Protein AF-A0A6L3YZ71-F1 (afdb_monomer)

Foldseek 3Di:
DDPVVVVVVVVVVVVVPDPDPPDQDPVLLVVLLVLLVCCVPDDPVSVVVSVVVLVVDDPSSVVSNVVNNVVVVVVVVVVVVVVVVCCVVCVVVDDD

Organism: Brucella anthropi (NCBI:txid529)

Mean predicted aligned error: 10.94 Å

Sequence (96 aa):
MSKVEALLDRLAEATAESDDYDELPPALAKEARLHVWDAHYANSDERARLDAKLAASSPEFQAAVAVTETALAEELAANNERRARVRRENPSYFKD

Radius of gyration: 19.18 Å; Cα contacts (8 Å, |Δi|>4): 31; chains: 1; bounding box: 36×40×58 Å

pLDDT: mean 80.99, std 17.36, range [41.5, 96.0]

Structure (mmCIF, N/CA/C/O backbone):
data_AF-A0A6L3YZ71-F1
#
_entry.id   AF-A0A6L3YZ71-F1
#
loop_
_atom_site.group_PDB
_atom_site.id
_atom_site.type_symbol
_atom_site.label_atom_id
_atom_site.label_alt_id
_atom_site.label_comp_id
_atom_site.label_asym_id
_atom_site.label_entity_id
_atom_site.label_seq_id
_atom_site.pdbx_PDB_ins_code
_atom_site.Cartn_x
_atom_site.Cartn_y
_atom_site.Cartn_z
_atom_site.occupancy
_atom_site.B_iso_or_equiv
_atom_site.auth_seq_id
_atom_site.auth_comp_id
_atom_site.auth_asym_id
_atom_site.auth_atom_id
_atom_site.pdbx_PDB_model_num
ATOM 1 N N . MET A 1 1 ? -3.878 11.487 34.445 1.00 49.56 1 MET A N 1
ATOM 2 C CA . MET A 1 1 ? -3.790 11.585 32.981 1.00 49.56 1 MET A CA 1
ATOM 3 C C . MET A 1 1 ? -2.937 10.455 32.452 1.00 49.56 1 MET A C 1
ATOM 5 O O . MET A 1 1 ? -1.793 10.299 32.872 1.00 49.56 1 MET A O 1
ATOM 9 N N . SER A 1 2 ? -3.539 9.625 31.610 1.00 59.72 2 SER A N 1
ATOM 10 C CA . SER A 1 2 ? -2.900 8.509 30.921 1.00 59.72 2 SER A CA 1
ATOM 11 C C . SER A 1 2 ? -1.984 9.024 29.809 1.00 59.72 2 SER A C 1
ATOM 13 O O . SER A 1 2 ? -2.272 10.025 29.160 1.00 59.72 2 SER A O 1
ATOM 15 N N . LYS A 1 3 ? -0.893 8.304 29.531 1.00 54.69 3 LYS A N 1
ATOM 16 C CA . LYS A 1 3 ? 0.021 8.592 28.411 1.00 54.69 3 LYS A CA 1
ATOM 17 C C . LYS A 1 3 ? -0.696 8.574 27.047 1.00 54.69 3 LYS A C 1
ATOM 19 O O . LYS A 1 3 ? -0.204 9.170 26.099 1.00 54.69 3 LYS A O 1
ATOM 24 N N . VAL A 1 4 ? -1.850 7.905 26.976 1.00 52.78 4 VAL A N 1
ATOM 25 C CA . VAL A 1 4 ? -2.740 7.862 25.807 1.00 52.78 4 VAL A CA 1
ATOM 26 C C . VAL A 1 4 ? -3.540 9.157 25.667 1.00 52.78 4 VAL A C 1
ATOM 28 O O . VAL A 1 4 ? -3.627 9.685 24.568 1.00 52.78 4 VAL A O 1
ATOM 31 N N . GLU A 1 5 ? -4.048 9.716 26.767 1.00 56.41 5 GLU A N 1
ATOM 32 C CA . GLU A 1 5 ? -4.778 10.995 26.754 1.00 56.41 5 GLU A CA 1
ATOM 33 C C . GLU A 1 5 ? -3.853 12.131 26.302 1.00 56.41 5 GLU A C 1
ATOM 35 O O . GLU A 1 5 ? -4.194 12.887 25.404 1.00 56.41 5 GLU A O 1
ATOM 40 N N . ALA A 1 6 ? -2.612 12.148 26.800 1.00 61.16 6 ALA A N 1
ATOM 41 C CA . ALA A 1 6 ? -1.607 13.127 26.383 1.00 61.16 6 ALA A CA 1
ATOM 42 C C . ALA A 1 6 ? -1.175 12.992 24.907 1.00 61.16 6 ALA A C 1
ATOM 44 O O . ALA A 1 6 ? -0.680 13.954 24.322 1.00 61.16 6 ALA A O 1
ATOM 45 N N . LEU A 1 7 ? -1.317 11.805 24.304 1.00 54.25 7 LEU A N 1
ATOM 46 C CA . LEU A 1 7 ? -1.068 11.608 22.873 1.00 54.25 7 LEU A CA 1
ATOM 47 C C . LEU A 1 7 ? -2.259 12.062 22.027 1.00 54.25 7 LEU A C 1
ATOM 49 O O . LEU A 1 7 ? -2.038 12.631 20.964 1.00 54.25 7 LEU A O 1
ATOM 53 N N . LEU A 1 8 ? -3.487 11.844 22.502 1.00 53.19 8 LEU A N 1
ATOM 54 C CA . LEU A 1 8 ? -4.706 12.284 21.823 1.00 53.19 8 LEU A CA 1
ATOM 55 C C . LEU A 1 8 ? -4.837 13.809 21.837 1.00 53.19 8 LEU A C 1
ATOM 57 O O . LEU A 1 8 ? -5.110 14.391 20.792 1.00 53.19 8 LEU A O 1
ATOM 61 N N . ASP A 1 9 ? -4.539 14.453 22.965 1.00 63.09 9 ASP A N 1
ATOM 62 C CA . ASP A 1 9 ? -4.554 15.916 23.065 1.00 63.09 9 ASP A CA 1
ATOM 63 C C . ASP A 1 9 ? -3.499 16.54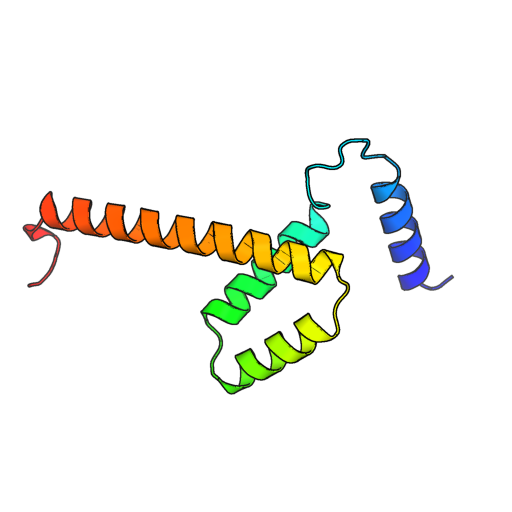6 22.148 1.00 63.09 9 ASP A C 1
ATOM 65 O O . ASP A 1 9 ? -3.783 17.502 21.435 1.00 63.09 9 ASP A O 1
ATOM 69 N N . ARG A 1 10 ? -2.302 15.949 22.066 1.00 57.34 10 ARG A N 1
ATOM 70 C CA . ARG A 1 10 ? -1.234 16.422 21.171 1.00 57.34 10 ARG A CA 1
ATOM 71 C C . ARG A 1 10 ? -1.548 16.199 19.689 1.00 57.34 10 ARG A C 1
ATOM 73 O O . ARG A 1 10 ? -1.064 16.952 18.847 1.00 57.34 10 ARG A O 1
ATOM 80 N N . LEU A 1 11 ? -2.330 15.167 19.364 1.00 53.25 11 LEU A N 1
ATOM 81 C CA . LEU A 1 11 ? -2.818 14.930 18.005 1.00 53.25 11 LEU A CA 1
ATOM 82 C C . LEU A 1 11 ? -3.888 15.965 17.630 1.00 53.25 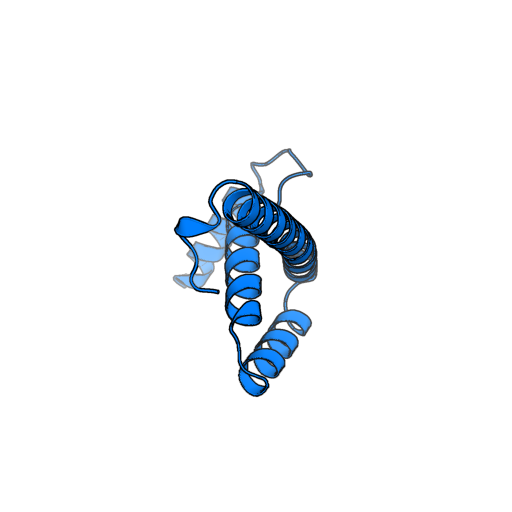11 LEU A C 1
ATOM 84 O O . LEU A 1 11 ? -3.843 16.505 16.531 1.00 53.25 11 LEU A O 1
ATOM 88 N N . ALA A 1 12 ? -4.793 16.275 18.564 1.00 56.34 12 ALA A N 1
ATOM 89 C CA . ALA A 1 12 ? -5.841 17.277 18.387 1.00 56.34 12 ALA A CA 1
ATOM 90 C C . ALA A 1 12 ? -5.267 18.695 18.215 1.00 56.34 12 ALA A C 1
ATOM 92 O O . ALA A 1 12 ? -5.734 19.456 17.367 1.00 56.34 12 ALA A O 1
ATOM 93 N N . GLU A 1 13 ? -4.211 19.029 18.961 1.00 51.94 13 GLU A N 1
ATOM 94 C CA . GLU A 1 13 ? -3.506 20.312 18.850 1.00 51.94 13 GLU A CA 1
ATOM 95 C C . GLU A 1 13 ? -2.791 20.453 17.493 1.00 51.94 13 GLU A C 1
ATOM 97 O O . GLU A 1 13 ? -2.845 21.511 16.875 1.00 51.94 13 GLU A O 1
ATOM 102 N N . ALA A 1 14 ? -2.214 19.365 16.966 1.00 51.91 14 ALA A N 1
ATOM 103 C CA . ALA A 1 14 ? -1.569 19.356 15.650 1.00 51.91 14 ALA A CA 1
ATOM 104 C C . ALA A 1 14 ? -2.562 19.453 14.474 1.00 51.91 14 ALA A C 1
ATOM 106 O O . ALA A 1 14 ? -2.195 19.929 13.403 1.00 51.91 14 ALA A O 1
ATOM 107 N N . THR A 1 15 ? -3.813 19.015 14.657 1.00 50.66 15 THR A N 1
ATOM 108 C CA . THR A 1 15 ? -4.873 19.110 13.634 1.00 50.66 15 THR A CA 1
ATOM 109 C C . THR A 1 15 ? -5.573 20.468 13.588 1.00 50.66 15 THR A C 1
ATOM 111 O O . THR A 1 15 ? -6.273 20.751 12.622 1.00 50.66 15 THR A O 1
ATOM 114 N N . ALA A 1 16 ? -5.404 21.310 14.611 1.00 50.56 16 ALA A N 1
ATOM 115 C CA . ALA A 1 16 ? -6.045 22.624 14.677 1.00 50.56 16 ALA A CA 1
ATOM 116 C C . ALA A 1 16 ? -5.281 23.725 13.909 1.00 50.56 16 ALA A C 1
ATOM 118 O O . ALA A 1 16 ? -5.831 24.803 13.703 1.00 50.56 16 ALA A O 1
ATOM 119 N N . GLU A 1 17 ? -4.038 23.465 13.478 1.00 43.53 17 GLU A N 1
ATOM 120 C CA . GLU A 1 17 ? -3.163 24.444 12.804 1.00 43.53 17 GLU A CA 1
ATOM 121 C C . GLU A 1 17 ? -3.042 24.270 11.274 1.00 43.53 17 GLU A C 1
ATOM 123 O O . GLU A 1 17 ? -2.351 25.063 10.636 1.00 43.53 17 GLU A O 1
ATOM 128 N N . SER A 1 18 ? -3.704 23.286 10.649 1.00 42.53 18 SER A N 1
ATOM 129 C CA . SER A 1 18 ? -3.652 23.108 9.186 1.00 42.53 18 SER A CA 1
ATOM 130 C C . SER A 1 18 ? -4.911 23.644 8.499 1.00 42.53 18 SER A C 1
ATOM 132 O O . SER A 1 18 ? -5.927 22.957 8.416 1.00 42.53 18 SER A O 1
ATOM 134 N N . ASP A 1 19 ? -4.819 24.866 7.980 1.00 41.50 19 ASP A N 1
ATOM 135 C CA . ASP A 1 19 ? -5.871 25.573 7.228 1.00 41.50 19 ASP A CA 1
ATOM 136 C C . ASP A 1 19 ? -5.914 25.175 5.728 1.00 41.50 19 ASP A C 1
ATOM 138 O O . ASP A 1 19 ? -6.409 25.925 4.892 1.00 41.50 19 ASP A O 1
ATOM 142 N N . ASP A 1 20 ? -5.391 23.993 5.372 1.00 41.53 20 ASP A N 1
ATOM 143 C CA . ASP A 1 20 ? -5.379 23.450 4.005 1.00 41.53 20 ASP A CA 1
ATOM 144 C C . ASP A 1 20 ? -6.074 22.081 3.993 1.00 41.53 20 ASP A C 1
ATOM 146 O O . ASP A 1 20 ? -5.569 21.090 4.519 1.00 41.53 20 ASP A O 1
ATOM 150 N N . TYR A 1 21 ? -7.267 22.032 3.404 1.00 43.69 21 TYR A N 1
ATOM 151 C CA . TYR A 1 21 ? -8.132 20.846 3.367 1.00 43.69 21 TYR A CA 1
ATOM 152 C C . TYR A 1 21 ? -7.808 19.862 2.222 1.00 43.69 21 TYR A C 1
ATOM 154 O O . TYR A 1 21 ? -8.617 18.976 1.952 1.00 43.69 21 TYR A O 1
ATOM 162 N N . ASP A 1 22 ? -6.648 19.980 1.564 1.00 53.72 22 ASP A N 1
ATOM 163 C CA . ASP A 1 22 ? -6.276 19.138 0.409 1.00 53.72 22 ASP A CA 1
ATOM 164 C C . ASP A 1 22 ? -5.168 18.102 0.690 1.00 53.72 22 ASP A C 1
ATOM 166 O O . ASP A 1 22 ? -4.974 17.181 -0.106 1.00 53.72 22 ASP A O 1
ATOM 170 N N . GLU A 1 23 ? -4.477 18.164 1.833 1.00 59.22 23 GLU A N 1
ATOM 171 C CA . GLU A 1 23 ? -3.468 17.166 2.210 1.00 59.22 23 GLU A CA 1
ATOM 172 C C . GLU A 1 23 ? -3.902 16.374 3.448 1.00 59.22 23 GLU A C 1
ATOM 174 O O . GLU A 1 23 ? -4.162 16.919 4.520 1.00 59.22 23 GLU A O 1
ATOM 179 N N . LEU A 1 24 ? -3.974 15.045 3.307 1.00 60.91 24 LEU A N 1
ATOM 180 C CA . LEU A 1 24 ? -4.180 14.140 4.438 1.00 60.91 24 LEU A CA 1
ATOM 181 C C . LEU A 1 24 ? -3.145 14.441 5.532 1.00 60.91 24 LEU A C 1
ATOM 183 O O . LEU A 1 24 ? -1.965 14.614 5.205 1.00 60.91 24 LEU A O 1
ATOM 187 N N . PRO A 1 25 ? -3.526 14.402 6.825 1.00 76.81 25 PRO A N 1
ATOM 188 C CA . PRO A 1 25 ? -2.571 14.556 7.910 1.00 76.81 25 PRO A CA 1
ATOM 189 C C . PRO A 1 25 ? -1.364 13.627 7.687 1.00 76.81 25 PRO A C 1
ATOM 191 O O . PRO A 1 25 ? -1.567 12.432 7.437 1.00 76.81 25 PRO A O 1
ATOM 194 N N . PRO A 1 26 ? -0.110 14.107 7.797 1.00 75.81 26 PRO A N 1
ATOM 195 C CA . PRO A 1 26 ? 1.073 13.320 7.434 1.00 75.81 26 PRO A CA 1
ATOM 196 C C . PRO A 1 26 ? 1.162 11.952 8.129 1.00 75.81 26 PRO A C 1
ATOM 198 O O . PRO A 1 26 ? 1.684 10.988 7.566 1.00 75.81 26 PRO A O 1
ATOM 201 N N . ALA A 1 27 ? 0.631 11.851 9.352 1.00 78.25 27 ALA A N 1
ATOM 202 C CA . ALA A 1 27 ? 0.525 10.593 10.086 1.00 78.25 27 ALA A CA 1
ATOM 203 C C . ALA A 1 27 ? -0.428 9.598 9.401 1.00 78.25 27 ALA A C 1
ATOM 205 O O . ALA A 1 27 ? -0.053 8.447 9.181 1.00 78.25 27 ALA A O 1
ATOM 206 N N . LEU A 1 28 ? -1.612 10.060 8.992 1.00 82.38 28 LEU A N 1
ATOM 207 C CA . LEU A 1 28 ? -2.633 9.251 8.326 1.00 82.38 28 LEU A CA 1
ATOM 208 C C . LEU A 1 28 ? -2.147 8.767 6.952 1.00 82.38 28 LEU A C 1
ATOM 210 O O . LEU A 1 28 ? -2.289 7.591 6.622 1.00 82.38 28 LEU A O 1
ATOM 214 N N . ALA A 1 29 ? -1.488 9.642 6.184 1.00 77.25 29 ALA A N 1
ATOM 215 C CA . ALA A 1 29 ? -0.885 9.288 4.898 1.00 77.25 29 ALA A CA 1
ATOM 216 C C . ALA A 1 29 ? 0.219 8.224 5.047 1.00 77.25 29 ALA A C 1
ATOM 218 O O . ALA A 1 29 ? 0.298 7.271 4.267 1.00 77.25 29 ALA A O 1
ATOM 219 N N . LYS A 1 30 ? 1.065 8.347 6.078 1.00 87.25 30 LYS A N 1
ATOM 220 C CA . LYS A 1 30 ? 2.109 7.358 6.375 1.00 87.25 30 LYS A CA 1
ATOM 221 C C . LYS A 1 30 ? 1.515 5.999 6.746 1.00 87.25 30 LYS A C 1
ATOM 223 O O . LYS A 1 30 ? 2.000 4.977 6.263 1.00 87.25 30 LYS A O 1
ATOM 228 N N . GLU A 1 31 ? 0.497 5.978 7.600 1.00 90.38 31 GLU A N 1
ATOM 229 C CA . GLU A 1 31 ? -0.168 4.743 8.021 1.00 90.38 31 GLU A CA 1
ATOM 230 C C . GLU A 1 31 ? -0.906 4.069 6.862 1.00 90.38 31 GLU A C 1
ATOM 232 O O . GLU A 1 31 ? -0.782 2.857 6.691 1.00 90.38 31 GLU A O 1
ATOM 237 N N . ALA A 1 32 ? -1.586 4.843 6.013 1.00 90.12 32 ALA A N 1
ATOM 238 C CA . ALA A 1 32 ? -2.217 4.330 4.802 1.00 90.12 32 ALA A CA 1
ATOM 239 C C . ALA A 1 32 ? -1.180 3.711 3.853 1.00 90.12 32 ALA A C 1
ATOM 241 O O . ALA A 1 32 ? -1.374 2.600 3.362 1.00 90.12 32 ALA A O 1
ATOM 242 N N . ARG A 1 33 ? -0.021 4.362 3.666 1.00 91.19 33 ARG A N 1
ATOM 243 C CA . ARG A 1 33 ? 1.091 3.809 2.873 1.00 91.19 33 ARG A CA 1
ATOM 244 C C . ARG A 1 33 ? 1.609 2.493 3.431 1.00 91.19 33 ARG A C 1
ATOM 246 O O . ARG A 1 33 ? 1.832 1.571 2.652 1.00 91.19 33 ARG A O 1
ATOM 253 N N . LEU A 1 34 ? 1.779 2.382 4.747 1.00 94.06 34 LEU A N 1
ATOM 254 C CA . LEU A 1 34 ? 2.172 1.118 5.374 1.00 94.06 34 LEU A CA 1
ATOM 255 C C . LEU A 1 34 ? 1.117 0.034 5.147 1.00 94.06 34 LEU A C 1
ATOM 257 O O . LEU A 1 34 ? 1.468 -1.047 4.689 1.00 94.06 34 LEU A O 1
ATOM 261 N N . HIS A 1 35 ? -0.162 0.346 5.377 1.00 95.00 35 HIS A N 1
ATOM 262 C CA . HIS A 1 35 ? -1.258 -0.596 5.157 1.00 95.00 35 HIS A CA 1
ATOM 263 C C . HIS A 1 35 ? -1.271 -1.133 3.724 1.00 95.00 35 HIS A C 1
ATOM 265 O O . HIS A 1 35 ? -1.317 -2.343 3.522 1.00 95.00 35 HIS A O 1
ATOM 271 N N . VAL A 1 36 ? -1.187 -0.248 2.728 1.00 94.19 36 VAL A N 1
ATOM 272 C CA . VAL A 1 36 ? -1.215 -0.632 1.311 1.00 94.19 36 VAL A CA 1
ATOM 273 C C . VAL A 1 36 ? -0.023 -1.523 0.947 1.00 94.19 36 VAL A C 1
ATOM 275 O O . VAL A 1 36 ? -0.196 -2.515 0.237 1.00 94.19 36 VAL A O 1
ATOM 278 N N . TRP A 1 37 ? 1.178 -1.220 1.450 1.00 93.19 37 TRP A N 1
ATOM 279 C CA . TRP A 1 37 ? 2.363 -2.050 1.209 1.00 93.19 37 TRP A CA 1
ATOM 280 C C . TRP A 1 37 ? 2.301 -3.406 1.912 1.00 93.19 37 TRP A C 1
ATOM 282 O O . TRP A 1 37 ? 2.614 -4.419 1.284 1.00 93.19 37 TRP A O 1
ATOM 292 N N . ASP A 1 38 ? 1.875 -3.435 3.175 1.00 94.56 38 ASP A N 1
ATOM 293 C CA . ASP A 1 38 ? 1.670 -4.676 3.925 1.00 94.56 38 ASP A CA 1
ATOM 294 C C . ASP A 1 38 ? 0.671 -5.561 3.193 1.00 94.56 38 ASP A C 1
ATOM 296 O O . ASP A 1 38 ? 0.914 -6.744 2.973 1.00 94.56 38 ASP A O 1
ATOM 300 N N . ALA A 1 39 ? -0.428 -4.964 2.735 1.00 93.62 39 ALA A N 1
ATOM 301 C CA . ALA A 1 39 ? -1.427 -5.668 1.974 1.00 93.62 39 ALA A CA 1
ATOM 302 C C . ALA A 1 39 ? -0.812 -6.194 0.657 1.00 93.62 39 ALA A C 1
ATOM 304 O O . ALA A 1 39 ? -1.019 -7.362 0.335 1.00 93.62 39 ALA A O 1
ATOM 305 N N . HIS A 1 40 ? -0.071 -5.380 -0.104 1.00 93.62 40 HIS A N 1
ATOM 306 C CA . HIS A 1 40 ? 0.493 -5.770 -1.405 1.00 93.62 40 HIS A CA 1
ATOM 307 C C . HIS A 1 40 ? 1.351 -7.045 -1.343 1.00 93.62 40 HIS A C 1
ATOM 309 O O . HIS A 1 40 ? 1.337 -7.837 -2.286 1.00 93.62 40 HIS A O 1
ATOM 315 N N . TYR A 1 41 ? 2.066 -7.256 -0.236 1.00 92.75 41 TYR A N 1
ATOM 316 C CA . TYR A 1 41 ? 2.915 -8.431 -0.019 1.00 92.75 41 TYR A CA 1
ATOM 317 C C . TYR A 1 41 ? 2.287 -9.508 0.881 1.00 92.75 41 TYR A C 1
ATOM 319 O O . TYR A 1 41 ? 2.915 -10.543 1.110 1.00 92.75 41 TYR A O 1
ATOM 327 N N . ALA A 1 42 ? 1.069 -9.287 1.376 1.00 93.69 42 ALA A N 1
ATOM 328 C CA . ALA A 1 42 ? 0.369 -10.212 2.256 1.00 93.69 42 ALA A CA 1
ATOM 329 C C . ALA A 1 42 ? -0.066 -11.494 1.529 1.00 93.69 42 ALA A C 1
ATOM 331 O O . ALA A 1 42 ? -0.465 -11.481 0.360 1.00 93.69 42 ALA A O 1
ATOM 332 N N . ASN A 1 43 ? -0.073 -12.608 2.263 1.00 94.94 43 ASN A N 1
ATOM 333 C CA . ASN A 1 43 ? -0.782 -13.816 1.831 1.00 94.94 43 ASN A CA 1
ATOM 334 C C . ASN A 1 43 ? -2.310 -13.673 2.013 1.00 94.94 43 ASN A C 1
ATOM 336 O O . ASN A 1 43 ? -2.803 -12.664 2.518 1.00 94.94 43 ASN A O 1
ATOM 340 N N . SER A 1 44 ? -3.081 -14.689 1.606 1.00 95.31 44 SER A N 1
ATOM 341 C CA . SER A 1 44 ? -4.553 -14.652 1.648 1.00 95.31 44 SER A CA 1
ATOM 342 C C . SER A 1 44 ? -5.125 -14.382 3.043 1.00 95.31 44 SER A C 1
ATOM 344 O O . SER A 1 44 ? -6.069 -13.605 3.181 1.00 95.31 44 SER A O 1
ATOM 346 N N . ASP A 1 45 ? -4.549 -14.995 4.077 1.00 96.00 45 ASP A N 1
ATOM 347 C CA . ASP A 1 45 ? -5.062 -14.906 5.446 1.00 96.00 45 ASP A CA 1
ATOM 348 C C . ASP A 1 45 ? -4.726 -13.550 6.071 1.00 96.00 45 ASP A C 1
ATOM 350 O O . ASP A 1 45 ? -5.540 -12.945 6.770 1.00 96.00 45 ASP A O 1
ATOM 354 N N . GLU A 1 46 ? -3.519 -13.052 5.811 1.00 93.62 46 GLU A N 1
ATOM 355 C CA . GLU A 1 46 ? -3.080 -11.717 6.215 1.00 93.62 46 GLU A CA 1
ATOM 356 C C . GLU A 1 46 ? -3.905 -10.632 5.536 1.00 93.62 46 GLU A C 1
ATOM 358 O O . GLU A 1 46 ? -4.328 -9.684 6.197 1.00 93.62 46 GLU A O 1
ATOM 363 N N . ARG A 1 47 ? -4.202 -10.808 4.248 1.00 94.19 47 ARG A N 1
ATOM 364 C CA . ARG A 1 47 ? -5.037 -9.888 3.484 1.00 94.19 47 ARG A CA 1
ATOM 365 C C . ARG A 1 47 ? -6.449 -9.809 4.052 1.00 94.19 47 ARG A C 1
ATOM 367 O O . ARG A 1 47 ? -6.887 -8.719 4.390 1.00 94.19 47 ARG A O 1
ATOM 374 N N . 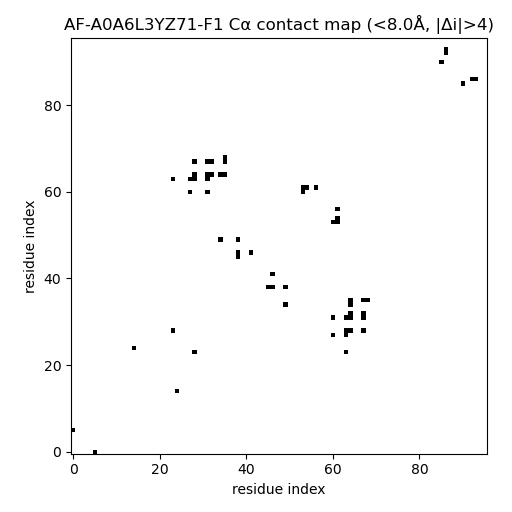ALA A 1 48 ? -7.090 -10.947 4.321 1.00 95.44 48 ALA A N 1
ATOM 375 C CA . ALA A 1 48 ? -8.404 -10.960 4.967 1.00 95.44 48 ALA A CA 1
ATOM 376 C C . ALA A 1 48 ? -8.406 -10.247 6.338 1.00 95.44 48 ALA A C 1
ATOM 378 O O . ALA A 1 48 ? -9.372 -9.571 6.698 1.00 95.44 48 ALA A O 1
ATOM 379 N N . ARG A 1 49 ? -7.317 -10.361 7.115 1.00 95.31 49 ARG A N 1
ATOM 380 C CA . ARG A 1 49 ? -7.167 -9.635 8.390 1.00 95.31 49 ARG A CA 1
ATOM 381 C C . ARG A 1 49 ? -6.981 -8.132 8.189 1.00 95.31 49 ARG A C 1
ATOM 383 O O . ARG A 1 49 ? -7.496 -7.360 8.995 1.00 95.31 49 ARG A O 1
ATOM 390 N N . LEU A 1 50 ? -6.220 -7.719 7.179 1.00 93.94 50 LEU A N 1
ATOM 391 C CA . LEU A 1 50 ? -6.020 -6.310 6.843 1.00 93.94 50 LEU A CA 1
ATOM 392 C C . LEU A 1 50 ? -7.324 -5.678 6.351 1.00 93.94 50 LEU A C 1
ATOM 394 O O . LEU A 1 50 ? -7.689 -4.623 6.860 1.00 93.94 50 LEU A O 1
ATOM 398 N N . ASP A 1 51 ? -8.079 -6.371 5.501 1.00 95.12 51 ASP A N 1
ATOM 399 C CA . ASP A 1 51 ? -9.383 -5.915 5.010 1.00 95.12 51 AS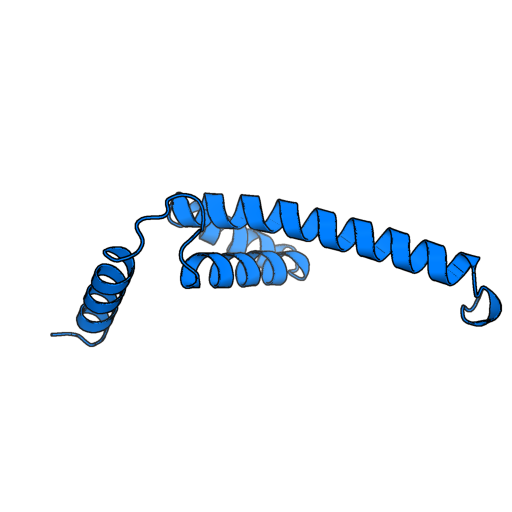P A CA 1
ATOM 400 C C . ASP A 1 51 ? -10.377 -5.726 6.165 1.00 95.12 51 ASP A C 1
ATOM 402 O O . ASP A 1 51 ? -11.053 -4.701 6.262 1.00 95.12 51 ASP A O 1
ATOM 406 N N . ALA A 1 52 ? -10.419 -6.672 7.111 1.00 95.62 52 ALA A N 1
ATOM 407 C CA . ALA A 1 52 ? -11.255 -6.550 8.305 1.00 95.62 52 ALA A CA 1
ATOM 408 C C . ALA A 1 52 ? -10.844 -5.362 9.194 1.00 95.62 52 ALA A C 1
ATOM 410 O O . ALA A 1 52 ? -11.704 -4.665 9.735 1.00 95.62 52 ALA A O 1
ATOM 411 N N . LYS A 1 53 ? -9.535 -5.106 9.338 1.00 93.12 53 LYS A N 1
ATOM 412 C CA . LYS A 1 53 ? -9.031 -3.928 10.062 1.00 93.12 53 LYS A CA 1
ATOM 413 C C . LYS A 1 53 ? -9.400 -2.633 9.349 1.00 93.12 53 LYS A C 1
ATOM 415 O O . LYS A 1 53 ? -9.808 -1.688 10.017 1.00 93.12 53 LYS A O 1
ATOM 420 N N . LEU A 1 54 ? -9.278 -2.589 8.024 1.00 94.94 54 LEU A N 1
ATOM 421 C CA . LEU A 1 54 ? -9.620 -1.421 7.220 1.00 94.94 54 LEU A CA 1
ATOM 422 C C . LEU A 1 54 ? -11.111 -1.096 7.339 1.00 94.94 54 LEU A C 1
ATOM 424 O O . LEU A 1 54 ? -11.465 0.040 7.637 1.00 94.94 54 LEU A O 1
ATOM 428 N N . ALA A 1 55 ? -11.972 -2.108 7.220 1.00 95.06 55 ALA A N 1
ATOM 429 C CA . ALA A 1 55 ? -13.418 -1.955 7.361 1.00 95.06 55 ALA A CA 1
ATOM 430 C C . ALA A 1 55 ? -13.843 -1.454 8.754 1.00 95.06 55 ALA A C 1
ATOM 432 O O . ALA A 1 55 ? -14.846 -0.756 8.880 1.00 95.06 55 ALA A O 1
ATOM 433 N N . ALA A 1 56 ? -13.081 -1.796 9.798 1.00 95.75 56 ALA A N 1
ATOM 434 C CA . ALA A 1 56 ? -13.304 -1.319 11.163 1.00 95.75 56 ALA A CA 1
ATOM 435 C C . ALA A 1 56 ? -12.637 0.038 11.470 1.00 95.75 56 ALA A C 1
ATOM 437 O O . ALA A 1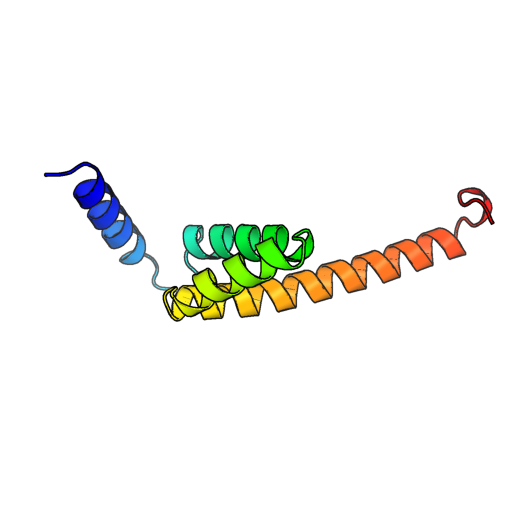 56 ? -12.835 0.580 12.558 1.00 95.75 56 ALA A O 1
ATOM 438 N N . SER A 1 57 ? -11.820 0.568 10.555 1.00 93.06 57 SER A N 1
ATOM 439 C CA . SER A 1 57 ? -11.098 1.832 10.730 1.00 93.06 57 SER A CA 1
ATOM 440 C C . SER A 1 57 ? -11.977 3.039 10.406 1.00 93.06 57 SER A C 1
ATOM 442 O O . SER A 1 57 ? -13.067 2.897 9.849 1.00 93.06 57 SER A O 1
ATOM 444 N N . SER A 1 58 ? -11.500 4.241 10.740 1.00 94.62 58 SER A N 1
ATOM 445 C CA . SER A 1 58 ? -12.245 5.473 10.471 1.00 94.62 58 SER A CA 1
ATOM 446 C C . SER A 1 58 ? -12.436 5.714 8.961 1.00 94.62 58 SER A C 1
ATOM 448 O O . SER A 1 58 ? -11.600 5.275 8.161 1.00 94.62 58 SER A O 1
ATOM 450 N N . PRO A 1 59 ? -13.505 6.420 8.543 1.00 93.25 59 PRO A N 1
ATOM 451 C CA . PRO A 1 59 ? -13.728 6.749 7.135 1.00 93.25 59 PRO A CA 1
ATOM 452 C C . PRO A 1 59 ? -12.568 7.521 6.494 1.00 93.25 59 PRO A C 1
ATOM 454 O O . PRO A 1 59 ? -12.248 7.300 5.330 1.00 93.25 59 PRO A O 1
ATOM 457 N N . GLU A 1 60 ? -11.900 8.386 7.257 1.00 89.56 60 GLU A N 1
ATOM 458 C CA . GLU A 1 60 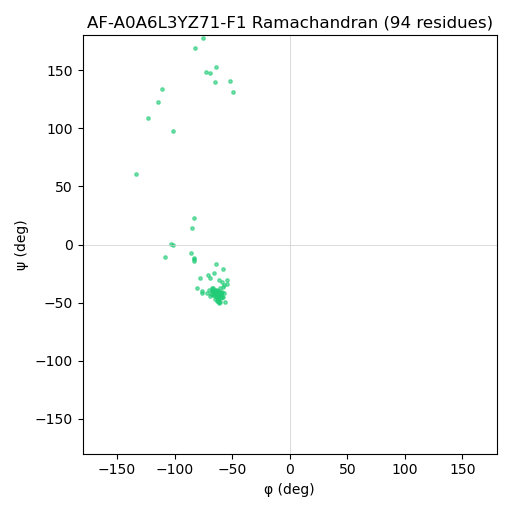? -10.752 9.169 6.796 1.00 89.56 60 GLU A CA 1
ATOM 459 C C . GLU A 1 60 ? -9.567 8.257 6.472 1.00 89.56 60 GLU A C 1
ATOM 461 O O . GLU A 1 60 ? -8.919 8.423 5.440 1.00 89.56 60 GLU A O 1
ATOM 466 N N . PHE A 1 61 ? -9.308 7.249 7.311 1.00 90.75 61 PHE A N 1
ATOM 467 C CA . PHE A 1 61 ? -8.273 6.255 7.039 1.00 90.75 61 PHE A CA 1
ATOM 468 C C . PHE A 1 61 ? -8.620 5.388 5.824 1.00 90.75 61 PHE A C 1
ATOM 470 O O . PHE A 1 61 ? -7.757 5.125 4.990 1.00 90.75 61 PHE A O 1
ATOM 477 N N . GLN A 1 62 ? -9.886 4.984 5.682 1.00 91.31 62 GLN A N 1
ATOM 478 C CA . GLN A 1 62 ? -10.344 4.232 4.509 1.00 91.31 62 GLN A CA 1
ATOM 479 C C . GLN A 1 62 ? -10.149 5.032 3.211 1.00 91.31 62 GLN A C 1
ATOM 481 O O . GLN A 1 62 ? -9.625 4.502 2.231 1.00 91.31 62 GLN A O 1
ATOM 486 N N . ALA A 1 63 ? -10.496 6.323 3.218 1.00 89.44 63 ALA A N 1
ATOM 487 C CA . ALA A 1 63 ? -10.252 7.224 2.094 1.00 89.44 63 ALA A CA 1
ATOM 488 C C . ALA A 1 63 ? -8.750 7.396 1.809 1.00 89.44 63 ALA A C 1
ATOM 490 O O . ALA A 1 63 ? -8.329 7.323 0.653 1.00 89.44 63 ALA A O 1
ATOM 491 N N . ALA A 1 64 ? -7.928 7.550 2.851 1.00 86.81 64 ALA A N 1
ATOM 492 C CA . ALA A 1 64 ? -6.476 7.645 2.718 1.00 86.81 64 ALA A CA 1
ATOM 493 C C . ALA A 1 64 ? -5.867 6.395 2.068 1.00 86.81 64 ALA A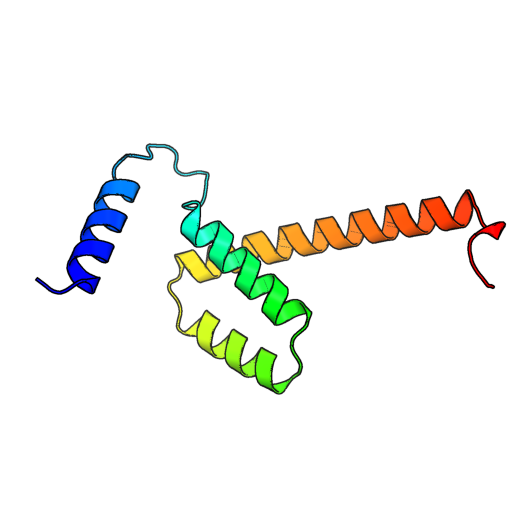 C 1
ATOM 495 O O . ALA A 1 64 ? -4.995 6.507 1.201 1.00 86.81 64 ALA A O 1
ATOM 496 N N . VAL A 1 65 ? -6.343 5.207 2.452 1.00 92.38 65 VAL A N 1
ATOM 497 C CA . VAL A 1 65 ? -5.926 3.934 1.852 1.00 92.38 65 VAL A CA 1
ATOM 498 C C . VAL A 1 65 ? -6.313 3.885 0.377 1.00 92.38 65 VAL A C 1
ATOM 500 O O . VAL A 1 65 ? -5.435 3.644 -0.443 1.00 92.38 65 VAL A O 1
ATOM 503 N N . ALA A 1 66 ? -7.551 4.222 0.010 1.00 91.00 66 ALA A N 1
ATOM 504 C CA . ALA A 1 66 ? -7.991 4.209 -1.390 1.00 91.00 66 ALA A CA 1
ATOM 505 C C . ALA A 1 66 ? -7.175 5.158 -2.298 1.00 91.00 66 ALA A C 1
ATOM 507 O O . ALA A 1 66 ? -6.781 4.794 -3.412 1.00 91.00 66 ALA A O 1
ATOM 508 N N . VAL A 1 67 ? -6.867 6.369 -1.816 1.00 87.94 67 VAL A N 1
ATOM 509 C CA . VAL A 1 67 ? -5.988 7.316 -2.530 1.00 87.94 67 VAL A CA 1
ATOM 510 C C . VAL A 1 67 ? -4.587 6.725 -2.695 1.00 87.94 67 VAL A C 1
ATOM 512 O O . VAL A 1 67 ? -4.004 6.760 -3.780 1.00 87.94 67 VAL A O 1
ATOM 515 N N . THR A 1 68 ? -4.056 6.129 -1.630 1.00 88.50 68 THR A N 1
ATOM 516 C CA . THR A 1 68 ? -2.717 5.536 -1.624 1.00 88.50 68 THR A CA 1
ATOM 517 C C . THR A 1 68 ? -2.615 4.307 -2.530 1.00 88.50 68 THR A C 1
ATOM 519 O O . THR A 1 68 ? -1.597 4.127 -3.196 1.00 88.50 68 THR A O 1
ATOM 522 N N . GLU A 1 69 ? -3.656 3.475 -2.601 1.00 91.06 69 GLU A N 1
ATOM 523 C CA . GLU A 1 69 ? -3.734 2.335 -3.522 1.00 91.06 69 GLU A CA 1
ATOM 524 C C . GLU A 1 69 ? -3.678 2.789 -4.979 1.00 91.06 69 GLU A C 1
ATOM 526 O O . GLU A 1 69 ? -2.940 2.208 -5.778 1.00 91.06 69 GLU A O 1
ATOM 531 N N . THR A 1 70 ? -4.401 3.863 -5.306 1.00 87.56 70 THR A N 1
ATOM 532 C CA . THR A 1 70 ? -4.384 4.463 -6.645 1.00 87.56 70 THR A CA 1
ATOM 533 C C . THR A 1 70 ? -2.978 4.952 -6.996 1.00 87.56 70 THR A C 1
ATOM 535 O O . THR A 1 70 ? -2.425 4.562 -8.025 1.00 87.56 70 THR A O 1
ATOM 538 N N . ALA A 1 71 ? -2.346 5.713 -6.096 1.00 85.88 71 ALA A N 1
ATOM 539 C CA . ALA A 1 71 ? -0.986 6.211 -6.294 1.00 85.88 71 ALA A CA 1
ATOM 540 C C . ALA A 1 71 ? 0.052 5.078 -6.430 1.00 85.88 71 ALA A C 1
ATOM 542 O O . ALA A 1 71 ? 0.954 5.151 -7.267 1.00 85.88 71 ALA A O 1
ATOM 543 N N . LEU A 1 72 ? -0.071 4.000 -5.643 1.00 88.94 72 LEU A N 1
ATOM 544 C CA . LEU A 1 72 ? 0.825 2.847 -5.756 1.00 88.94 72 LEU A CA 1
ATOM 545 C C . LEU A 1 72 ? 0.649 2.122 -7.098 1.00 88.94 72 LEU A C 1
ATOM 547 O O . LEU A 1 72 ? 1.638 1.707 -7.703 1.00 88.94 72 LEU A O 1
ATOM 551 N N . ALA A 1 73 ? -0.586 1.963 -7.577 1.00 87.69 73 ALA A N 1
ATOM 552 C CA . ALA A 1 73 ? -0.851 1.328 -8.864 1.00 87.69 73 ALA A CA 1
ATOM 553 C C . ALA A 1 73 ? -0.189 2.095 -10.023 1.00 87.69 73 ALA A C 1
ATOM 555 O O . ALA A 1 73 ? 0.443 1.480 -10.887 1.00 87.69 73 ALA A O 1
ATOM 556 N N . GLU A 1 74 ? -0.262 3.427 -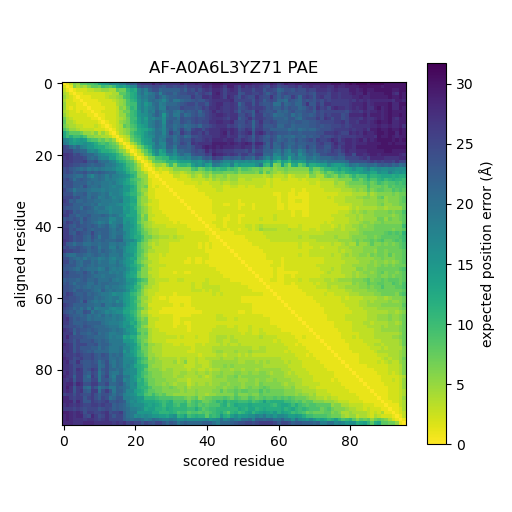10.003 1.00 87.94 74 GLU A N 1
ATOM 557 C CA . GLU A 1 74 ? 0.423 4.297 -10.965 1.00 87.94 74 GLU A CA 1
ATOM 558 C C . GLU A 1 74 ? 1.952 4.168 -10.874 1.00 87.94 74 GLU A C 1
ATOM 560 O O . GLU A 1 74 ? 2.623 4.008 -11.898 1.00 87.94 74 GLU A O 1
ATOM 565 N N . GLU A 1 75 ? 2.515 4.152 -9.657 1.00 88.00 75 GLU A N 1
ATOM 566 C CA . GLU A 1 75 ? 3.955 3.964 -9.428 1.00 88.00 75 GLU A CA 1
ATOM 567 C C . GLU A 1 75 ? 4.443 2.625 -10.013 1.00 88.00 75 GLU A C 1
ATOM 569 O O . GLU A 1 75 ? 5.467 2.563 -10.706 1.00 88.00 75 GLU A O 1
ATOM 574 N N . LEU A 1 76 ? 3.693 1.543 -9.781 1.00 90.19 76 LEU A N 1
ATOM 575 C CA . LEU A 1 76 ? 4.009 0.213 -10.299 1.00 90.19 76 LEU A CA 1
ATOM 576 C C . LEU A 1 76 ? 3.886 0.143 -11.827 1.00 90.19 76 LEU A C 1
ATOM 578 O O . LEU A 1 76 ? 4.744 -0.466 -12.476 1.00 90.19 76 LEU A O 1
ATOM 582 N N . ALA A 1 77 ? 2.874 0.786 -12.414 1.00 91.69 77 ALA A N 1
ATOM 583 C CA . ALA A 1 77 ? 2.716 0.875 -13.864 1.00 91.69 77 ALA A CA 1
ATOM 584 C C . ALA A 1 77 ? 3.905 1.605 -14.509 1.00 91.69 77 ALA A C 1
ATOM 586 O O . ALA A 1 77 ? 4.569 1.048 -15.390 1.00 91.69 77 ALA A O 1
ATOM 587 N N . ALA A 1 78 ? 4.263 2.784 -13.995 1.00 90.38 78 ALA A N 1
ATOM 588 C CA . ALA A 1 78 ? 5.414 3.551 -14.467 1.00 90.38 78 ALA A CA 1
ATOM 589 C C . ALA A 1 78 ? 6.736 2.777 -14.304 1.00 90.38 78 ALA A C 1
ATOM 591 O O . ALA A 1 78 ? 7.618 2.818 -15.171 1.00 90.38 78 ALA A O 1
ATOM 592 N N . ASN A 1 79 ? 6.890 2.020 -13.211 1.00 91.38 79 ASN A N 1
ATOM 593 C CA . ASN A 1 79 ? 8.061 1.172 -12.999 1.00 91.38 79 ASN A CA 1
ATOM 594 C C . ASN A 1 79 ? 8.130 0.035 -14.031 1.00 91.38 79 ASN A C 1
ATOM 596 O O . ASN A 1 79 ? 9.196 -0.211 -14.603 1.00 91.38 79 ASN A O 1
ATOM 600 N N . ASN A 1 80 ? 7.005 -0.616 -14.328 1.00 92.56 80 ASN A N 1
ATOM 601 C CA . ASN A 1 80 ? 6.933 -1.657 -15.352 1.00 92.56 80 ASN A CA 1
ATOM 602 C C . ASN A 1 80 ? 7.272 -1.114 -16.746 1.00 92.56 80 ASN A C 1
ATOM 604 O O . ASN A 1 80 ? 8.080 -1.721 -17.451 1.00 92.56 80 ASN A O 1
ATOM 608 N N . GLU A 1 81 ? 6.756 0.059 -17.114 1.00 94.31 81 GLU A N 1
ATOM 609 C CA . GLU A 1 81 ? 7.117 0.734 -18.366 1.00 94.31 81 GLU A CA 1
ATOM 610 C C . GLU A 1 81 ? 8.612 1.058 -18.434 1.00 94.31 81 GLU A C 1
ATOM 612 O O . GLU A 1 81 ? 9.275 0.798 -19.444 1.00 94.31 81 GLU A O 1
ATOM 617 N N . ARG A 1 82 ? 9.185 1.572 -17.337 1.00 92.75 82 ARG A N 1
ATOM 618 C CA . ARG A 1 82 ? 10.627 1.827 -17.235 1.00 92.75 82 ARG A CA 1
ATOM 619 C C . ARG A 1 82 ? 11.427 0.540 -17.419 1.00 92.75 82 ARG A C 1
ATOM 621 O O . ARG A 1 82 ? 12.396 0.538 -18.174 1.00 92.75 82 ARG A O 1
ATOM 628 N N . ARG A 1 83 ? 11.038 -0.555 -16.761 1.00 90.62 83 ARG A N 1
ATOM 629 C CA . ARG A 1 83 ? 11.709 -1.860 -16.889 1.00 90.62 83 ARG A CA 1
ATOM 630 C C . ARG A 1 83 ? 11.630 -2.395 -18.317 1.00 90.62 83 ARG A C 1
ATOM 632 O O . ARG A 1 83 ? 12.642 -2.862 -18.836 1.00 90.62 83 ARG A O 1
ATOM 639 N N . ALA A 1 84 ? 10.471 -2.287 -18.964 1.00 92.25 84 ALA A N 1
ATOM 640 C CA . ALA A 1 84 ? 10.289 -2.689 -20.356 1.00 92.25 84 ALA A CA 1
ATOM 641 C C . ALA A 1 84 ? 11.187 -1.875 -21.299 1.00 92.25 84 ALA A C 1
ATOM 643 O O . ALA A 1 84 ? 11.856 -2.442 -22.166 1.00 92.25 84 ALA A O 1
ATOM 644 N N . ARG A 1 85 ? 11.272 -0.556 -21.085 1.00 94.00 85 ARG A N 1
ATOM 645 C CA . ARG A 1 85 ? 12.173 0.324 -21.836 1.00 94.00 85 ARG A CA 1
ATOM 646 C C . ARG A 1 85 ? 13.637 -0.074 -21.652 1.00 94.00 85 ARG A C 1
ATOM 648 O O . ARG A 1 85 ? 14.317 -0.278 -22.652 1.00 94.00 85 ARG A O 1
ATOM 655 N N . VAL A 1 86 ? 14.092 -0.271 -20.413 1.00 93.12 86 VAL A N 1
ATOM 656 C CA . VAL A 1 86 ? 15.474 -0.697 -20.126 1.00 93.12 86 VAL A CA 1
ATOM 657 C C . VAL A 1 86 ? 15.792 -2.036 -20.794 1.00 93.12 86 VAL A C 1
ATOM 659 O O . VAL A 1 86 ? 16.872 -2.175 -21.362 1.00 93.12 86 VAL A O 1
ATOM 662 N N . ARG A 1 87 ? 14.859 -3.000 -20.786 1.00 92.56 87 ARG A N 1
ATOM 663 C CA . ARG A 1 87 ? 15.040 -4.299 -21.458 1.00 92.56 87 ARG A CA 1
ATOM 664 C C . ARG A 1 87 ? 15.140 -4.163 -22.975 1.00 92.56 87 ARG A C 1
ATOM 666 O O . ARG A 1 87 ? 15.966 -4.831 -23.584 1.00 92.56 87 ARG A O 1
ATOM 673 N N . ARG A 1 88 ? 14.337 -3.283 -23.577 1.00 92.69 88 ARG A N 1
ATOM 674 C CA . ARG A 1 88 ? 14.388 -2.990 -25.017 1.00 92.69 88 ARG A CA 1
ATOM 675 C C . ARG A 1 88 ? 15.682 -2.279 -25.419 1.00 92.69 88 ARG A C 1
ATOM 677 O O . ARG A 1 88 ? 16.223 -2.574 -26.476 1.00 92.69 88 ARG A O 1
ATOM 684 N N . GLU A 1 89 ? 16.159 -1.351 -24.595 1.00 94.44 89 GLU A N 1
ATOM 685 C CA . GLU A 1 89 ? 17.379 -0.575 -24.855 1.00 94.44 89 GLU A CA 1
ATOM 686 C C . GLU A 1 89 ? 18.658 -1.373 -24.564 1.00 94.44 89 GLU A C 1
ATOM 688 O O . GLU A 1 89 ? 19.679 -1.135 -25.199 1.00 94.44 89 GLU A O 1
ATOM 693 N N . ASN A 1 90 ? 18.609 -2.333 -23.633 1.00 93.00 90 ASN A N 1
ATOM 694 C CA . ASN A 1 90 ? 19.778 -3.085 -23.171 1.00 93.00 90 ASN A CA 1
ATOM 695 C C . ASN A 1 90 ? 19.505 -4.599 -23.109 1.00 93.00 90 ASN A C 1
ATOM 697 O O . ASN A 1 90 ? 19.606 -5.194 -22.031 1.00 93.00 90 ASN A O 1
ATOM 701 N N . PRO A 1 91 ? 19.165 -5.255 -24.233 1.00 89.62 91 PRO A N 1
ATOM 702 C CA . PRO A 1 91 ? 18.786 -6.668 -24.227 1.00 89.62 91 PRO A CA 1
ATOM 703 C C . PRO A 1 91 ? 19.889 -7.577 -23.664 1.00 89.62 91 PRO A C 1
ATOM 705 O O . PRO A 1 91 ? 19.585 -8.527 -22.954 1.00 89.62 91 PRO A O 1
ATOM 708 N N . SER A 1 92 ? 21.167 -7.233 -23.860 1.00 92.62 92 SER A N 1
ATOM 709 C CA . SER A 1 92 ? 22.318 -8.001 -23.359 1.00 92.62 92 SER A CA 1
ATOM 710 C C . SER A 1 92 ? 22.439 -8.079 -21.831 1.00 92.62 92 SER A C 1
ATOM 712 O O . SER A 1 92 ? 23.192 -8.910 -21.331 1.00 92.62 92 SER A O 1
ATOM 714 N N . TYR A 1 93 ? 21.759 -7.210 -21.072 1.00 88.69 93 TYR A N 1
ATOM 715 C CA . TYR A 1 93 ? 21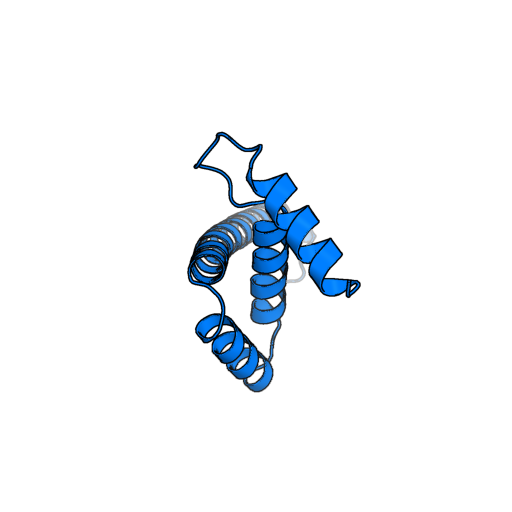.763 -7.257 -19.600 1.00 88.69 93 TYR A CA 1
ATOM 716 C C . TYR A 1 93 ? 20.767 -8.260 -19.025 1.00 88.69 93 TYR A C 1
ATOM 718 O O . TYR A 1 93 ? 20.813 -8.566 -17.832 1.00 88.69 93 TYR A O 1
ATOM 726 N N . PHE A 1 94 ? 19.863 -8.771 -19.852 1.00 83.69 94 PHE A N 1
ATOM 727 C CA . PHE A 1 94 ? 18.826 -9.687 -19.427 1.00 83.69 94 PHE A CA 1
ATOM 728 C C . PHE A 1 94 ? 19.119 -11.058 -20.017 1.00 83.69 94 PHE A C 1
ATOM 730 O O . PHE A 1 94 ? 19.443 -11.181 -21.193 1.00 83.69 94 PHE A O 1
ATOM 737 N N . LYS A 1 95 ? 19.018 -12.095 -19.183 1.00 79.44 95 LYS A N 1
ATOM 738 C CA . LYS A 1 95 ? 18.969 -13.463 -19.698 1.00 79.44 95 LYS A CA 1
ATOM 739 C C . LYS A 1 95 ? 17.675 -13.609 -20.506 1.00 79.44 95 LYS A C 1
ATOM 741 O O . LYS A 1 95 ? 16.647 -13.045 -20.095 1.00 79.44 95 LYS A O 1
ATOM 746 N N . ASP A 1 96 ? 17.777 -14.303 -21.635 1.00 63.44 96 ASP A N 1
ATOM 747 C CA . ASP A 1 96 ? 16.635 -14.665 -22.479 1.00 63.44 96 ASP A CA 1
ATOM 748 C C . ASP A 1 96 ? 15.548 -15.374 -21.662 1.00 63.44 96 ASP A C 1
ATOM 750 O O . ASP A 1 96 ? 15.898 -16.265 -20.849 1.00 63.44 96 ASP A O 1
#

Secondary structure (DSSP, 8-state):
--TTHHHHHHHHHHHSS---TTS--HHHHHHHHHHHHHHHH--HHHHHHHHHHHHTS-HHHHHHHHHHHHHHHHHHHHHHHHHHHHHHH-GGGS--

Solvent-accessible surface area (backbone atoms only — not comparable to full-atom values): 5622 Å² total; per-residue (Å²): 136,54,79,63,55,59,49,50,53,53,50,53,58,63,61,73,72,61,94,57,97,85,63,72,58,72,68,55,46,51,52,20,48,50,51,50,51,52,46,74,73,40,54,75,70,55,34,56,53,49,53,56,50,48,74,72,45,55,71,69,53,45,51,39,30,56,54,42,48,52,54,49,52,52,52,51,51,54,48,50,53,50,52,53,50,49,46,72,77,40,52,90,82,50,86,132